Protein AF-Q5L1A1-F1 (afdb_monomer_lite)

Sequence (54 aa):
MTLFVAYFNFLRPHSALEGRVPVVIPELADLPHMPARWTKLIAMAQAFLQQEAA

Foldseek 3Di:
DVLVVCCVQFVAQDVVVVRDGNDDDPQCPPPDDSVSSVVSVVVVVVVVVVVVVD

Radius of gyration: 12.55 Å; chains: 1; bounding box: 38×21×27 Å

pLDDT: mean 93.32, std 4.45, range [69.19, 97.75]

Structure (mmCIF, N/CA/C/O backbone):
data_AF-Q5L1A1-F1
#
_entry.id   AF-Q5L1A1-F1
#
loop_
_atom_site.group_PDB
_atom_site.id
_atom_site.type_symbol
_atom_site.label_atom_id
_atom_site.label_alt_id
_atom_site.label_comp_id
_atom_site.label_asym_id
_atom_site.label_entity_id
_atom_site.label_seq_id
_atom_site.pdbx_PDB_ins_code
_atom_site.Cartn_x
_atom_site.Cartn_y
_atom_site.Cartn_z
_atom_site.occupancy
_atom_site.B_iso_or_equiv
_atom_site.auth_seq_id
_atom_site.auth_comp_id
_atom_site.auth_asym_id
_atom_site.auth_atom_id
_atom_site.pdbx_PDB_model_num
ATOM 1 N N . MET A 1 1 ? 3.678 10.421 3.867 1.00 81.31 1 MET A N 1
ATOM 2 C CA . MET A 1 1 ? 4.887 9.689 4.314 1.00 81.31 1 MET A CA 1
ATOM 3 C C . MET A 1 1 ? 4.667 8.180 4.404 1.00 81.31 1 MET A C 1
ATOM 5 O O . MET A 1 1 ? 5.469 7.450 3.844 1.00 81.31 1 MET A O 1
ATOM 9 N N . THR A 1 2 ? 3.575 7.687 4.997 1.00 92.69 2 THR A N 1
ATOM 10 C CA . THR A 1 2 ? 3.337 6.243 5.222 1.00 92.69 2 THR A CA 1
ATOM 11 C C . THR A 1 2 ? 3.430 5.358 3.972 1.00 92.69 2 THR A C 1
ATOM 13 O O . THR A 1 2 ? 4.145 4.365 3.988 1.00 92.69 2 THR A O 1
ATOM 16 N N . LEU A 1 3 ? 2.790 5.731 2.858 1.00 94.25 3 LEU A N 1
ATOM 17 C CA . LEU A 1 3 ? 2.838 4.940 1.614 1.00 94.25 3 LEU A CA 1
ATOM 18 C C . LEU A 1 3 ? 4.234 4.876 0.981 1.00 94.25 3 LEU A C 1
ATOM 20 O O . LEU A 1 3 ? 4.606 3.874 0.375 1.00 94.25 3 LEU A O 1
ATOM 24 N N . PHE A 1 4 ? 5.017 5.941 1.145 1.00 93.44 4 PHE A N 1
ATOM 25 C CA . PHE A 1 4 ? 6.405 5.975 0.705 1.00 93.44 4 PHE A CA 1
ATOM 26 C C . PHE A 1 4 ? 7.265 5.050 1.572 1.00 93.44 4 PHE A C 1
ATOM 28 O O . PHE A 1 4 ? 8.009 4.237 1.038 1.00 93.44 4 PHE A O 1
ATOM 35 N N . VAL A 1 5 ? 7.107 5.108 2.898 1.00 94.69 5 VAL A N 1
ATOM 36 C CA . VAL A 1 5 ? 7.798 4.209 3.839 1.00 94.69 5 VAL A CA 1
ATOM 37 C C . VAL A 1 5 ? 7.441 2.748 3.559 1.00 94.69 5 VAL A C 1
ATOM 39 O O . VAL A 1 5 ? 8.343 1.916 3.480 1.00 94.69 5 VAL A O 1
ATOM 42 N N . ALA A 1 6 ? 6.159 2.443 3.340 1.00 93.88 6 ALA A N 1
ATOM 43 C CA . ALA A 1 6 ? 5.705 1.102 2.985 1.00 93.88 6 ALA A CA 1
ATOM 44 C C . ALA A 1 6 ? 6.368 0.607 1.692 1.00 93.88 6 ALA A C 1
ATOM 46 O O . ALA A 1 6 ? 6.866 -0.516 1.638 1.00 93.88 6 ALA A O 1
ATOM 47 N N . TYR A 1 7 ? 6.454 1.467 0.671 1.00 93.75 7 TYR A N 1
ATOM 48 C CA . TYR A 1 7 ? 7.174 1.130 -0.550 1.00 93.75 7 TYR A CA 1
ATOM 49 C C . TYR A 1 7 ? 8.657 0.858 -0.293 1.00 93.75 7 TYR A C 1
ATOM 51 O O . TYR A 1 7 ? 9.139 -0.220 -0.624 1.00 93.75 7 TYR A O 1
ATOM 59 N N . PHE A 1 8 ? 9.372 1.796 0.326 1.00 93.44 8 PHE A N 1
ATOM 60 C CA . PHE A 1 8 ? 10.824 1.702 0.482 1.00 93.44 8 PHE A CA 1
ATOM 61 C C . PHE A 1 8 ? 11.284 0.526 1.343 1.00 93.44 8 PHE A C 1
ATOM 63 O O . PHE A 1 8 ? 12.346 -0.024 1.063 1.00 93.44 8 PHE A O 1
ATOM 70 N N . ASN A 1 9 ? 10.505 0.151 2.360 1.00 93.12 9 ASN A N 1
ATOM 71 C CA . ASN A 1 9 ? 10.879 -0.923 3.278 1.00 93.12 9 ASN A CA 1
ATOM 72 C C . ASN A 1 9 ? 10.356 -2.297 2.846 1.00 93.12 9 ASN A C 1
ATOM 74 O O . ASN A 1 9 ? 10.994 -3.297 3.158 1.00 93.12 9 ASN A O 1
ATOM 78 N N . PHE A 1 10 ? 9.212 -2.366 2.152 1.00 93.38 10 PHE A N 1
ATOM 79 C CA . PHE A 1 10 ? 8.514 -3.644 1.952 1.00 93.38 10 PHE A CA 1
ATOM 80 C C . PHE A 1 10 ? 8.127 -3.960 0.510 1.00 93.38 10 PHE A C 1
ATOM 82 O O . PHE A 1 10 ? 7.994 -5.136 0.182 1.00 93.38 10 PHE A O 1
ATOM 89 N N . LEU A 1 11 ? 7.933 -2.953 -0.350 1.00 93.69 11 LEU A N 1
ATOM 90 C CA . LEU A 1 11 ? 7.420 -3.159 -1.717 1.00 93.69 11 LEU A CA 1
ATOM 91 C C . LEU A 1 11 ? 8.428 -2.785 -2.808 1.00 93.69 11 LEU A C 1
ATOM 93 O O . LEU A 1 11 ? 8.114 -2.872 -3.997 1.00 93.69 11 LEU A O 1
ATOM 97 N N . ARG A 1 12 ? 9.632 -2.358 -2.425 1.00 93.06 12 ARG A N 1
ATOM 98 C CA . ARG A 1 12 ? 10.735 -2.107 -3.343 1.00 93.06 12 ARG A CA 1
ATOM 99 C C . ARG A 1 12 ? 11.466 -3.427 -3.615 1.00 93.06 12 ARG A C 1
ATOM 101 O O . ARG A 1 12 ? 11.773 -4.148 -2.675 1.00 93.06 12 ARG A O 1
ATOM 108 N N . PRO A 1 13 ? 11.774 -3.752 -4.877 1.00 92.81 13 PRO A N 1
ATOM 109 C CA . PRO A 1 13 ? 12.683 -4.844 -5.211 1.00 92.81 13 PRO A CA 1
ATOM 110 C C . PRO A 1 13 ? 14.061 -4.679 -4.554 1.00 92.81 13 PRO A C 1
ATOM 112 O O . PRO A 1 13 ? 14.668 -3.607 -4.655 1.00 92.81 13 PRO A O 1
ATOM 115 N N . HIS A 1 14 ? 14.581 -5.738 -3.929 1.00 94.00 14 HIS A N 1
ATOM 116 C CA . HIS A 1 14 ? 15.937 -5.751 -3.366 1.00 94.00 14 HIS A CA 1
ATOM 117 C C . HIS A 1 14 ? 16.825 -6.774 -4.075 1.00 94.00 14 HIS A C 1
ATOM 119 O O . HIS A 1 14 ? 16.427 -7.912 -4.310 1.00 94.00 14 HIS A O 1
ATOM 125 N N . SER A 1 15 ? 18.069 -6.388 -4.3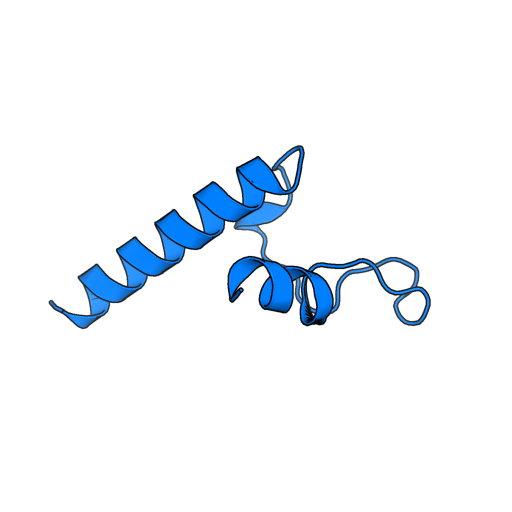65 1.00 93.62 15 SER A N 1
ATOM 126 C CA . SER A 1 15 ? 19.065 -7.269 -4.990 1.00 93.62 15 SER A CA 1
ATOM 127 C C . SER A 1 15 ? 19.396 -8.489 -4.128 1.00 93.62 15 SER A C 1
ATOM 129 O O . SER A 1 15 ? 19.536 -9.583 -4.659 1.00 93.62 15 SER A O 1
ATOM 131 N N . ALA A 1 16 ? 19.435 -8.323 -2.802 1.00 93.62 16 ALA A N 1
ATOM 132 C CA . ALA A 1 16 ? 19.632 -9.415 -1.846 1.00 93.62 16 ALA A CA 1
ATOM 133 C C . ALA A 1 16 ? 18.500 -10.463 -1.863 1.00 93.62 16 ALA A C 1
ATOM 135 O O . ALA A 1 16 ? 18.681 -11.559 -1.349 1.00 93.62 16 ALA A O 1
ATOM 136 N N . LEU A 1 17 ? 17.348 -10.128 -2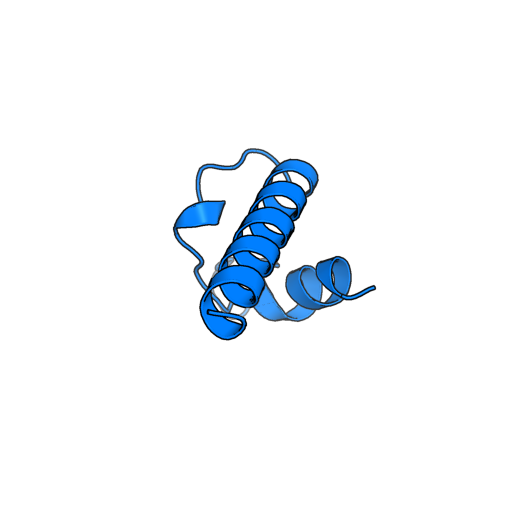.454 1.00 92.44 17 LEU A N 1
ATOM 137 C CA . LEU A 1 17 ? 16.194 -11.013 -2.623 1.00 92.44 17 LEU A CA 1
ATOM 138 C C . LEU A 1 17 ? 15.997 -11.413 -4.093 1.00 92.44 17 LEU A C 1
ATOM 140 O O . LEU A 1 17 ? 14.876 -11.698 -4.507 1.00 92.44 17 LEU A O 1
ATOM 144 N N . GLU A 1 18 ? 17.056 -11.377 -4.907 1.00 93.75 18 GLU A N 1
ATOM 145 C CA . GLU A 1 18 ? 16.995 -11.702 -6.342 1.00 93.75 18 GLU A CA 1
ATOM 146 C C . GLU A 1 18 ? 15.984 -10.821 -7.101 1.00 93.75 18 GLU A C 1
ATOM 148 O O . GLU A 1 18 ? 15.261 -11.272 -7.985 1.00 93.75 18 GLU A O 1
ATOM 153 N N . GLY A 1 19 ? 15.883 -9.545 -6.713 1.00 91.25 19 GLY A N 1
ATOM 154 C CA . GLY A 1 19 ? 14.931 -8.603 -7.305 1.00 91.25 19 GLY A CA 1
ATOM 155 C C . GLY A 1 19 ? 13.489 -8.780 -6.822 1.00 91.25 19 GLY A C 1
ATOM 156 O O . GLY A 1 19 ? 12.595 -8.098 -7.321 1.00 91.25 19 GLY A O 1
ATOM 157 N N . ARG A 1 20 ? 13.237 -9.649 -5.837 1.00 90.75 20 ARG A N 1
ATOM 158 C CA . ARG A 1 20 ? 11.923 -9.773 -5.198 1.00 90.75 20 ARG A CA 1
ATOM 159 C C . ARG A 1 20 ? 11.705 -8.689 -4.143 1.00 90.75 20 ARG A C 1
ATOM 161 O O . ARG A 1 20 ? 12.636 -8.018 -3.688 1.00 90.75 20 ARG A O 1
ATOM 168 N N . VAL A 1 21 ? 10.438 -8.512 -3.780 1.00 92.75 21 VAL A N 1
ATOM 169 C CA . VAL A 1 21 ? 10.017 -7.631 -2.687 1.00 92.75 21 VAL A CA 1
ATOM 170 C C . VAL A 1 21 ? 10.055 -8.384 -1.347 1.00 92.75 21 VAL A C 1
ATOM 172 O O . VAL A 1 21 ? 9.791 -9.587 -1.334 1.00 92.75 21 VAL A O 1
ATOM 175 N N . PRO A 1 22 ? 10.351 -7.711 -0.222 1.00 93.81 22 PRO A N 1
ATOM 176 C CA . PRO A 1 22 ? 10.355 -8.323 1.105 1.00 93.81 22 PRO A CA 1
ATOM 177 C C . PRO A 1 22 ? 8.982 -8.841 1.538 1.00 93.81 22 PRO A C 1
ATOM 179 O O . PRO A 1 22 ? 8.901 -9.852 2.229 1.00 93.81 22 PRO A O 1
ATOM 182 N N . VAL A 1 23 ? 7.906 -8.161 1.128 1.00 93.56 23 VAL A N 1
ATOM 183 C CA . VAL A 1 23 ? 6.526 -8.551 1.441 1.00 93.56 23 VAL A CA 1
ATOM 184 C C . VAL A 1 23 ? 5.720 -8.654 0.154 1.00 93.56 23 VAL A C 1
ATOM 186 O O . VAL A 1 23 ? 5.598 -7.687 -0.598 1.00 93.56 23 VAL A O 1
ATOM 189 N N . VAL A 1 24 ? 5.143 -9.831 -0.085 1.00 92.31 24 VAL A N 1
ATOM 190 C CA . VAL A 1 24 ? 4.247 -10.073 -1.218 1.00 92.31 24 VAL A CA 1
ATOM 191 C C . VAL A 1 24 ? 2.815 -9.781 -0.784 1.00 92.31 24 VAL A C 1
ATOM 193 O O . VAL A 1 24 ? 2.306 -10.413 0.136 1.00 92.31 24 VAL A O 1
ATOM 196 N N . ILE A 1 25 ? 2.171 -8.832 -1.465 1.00 94.25 25 ILE A N 1
ATOM 197 C CA . ILE A 1 25 ? 0.758 -8.488 -1.272 1.00 94.25 25 ILE A CA 1
ATOM 198 C C . ILE A 1 25 ? 0.029 -8.833 -2.578 1.00 94.25 25 ILE A C 1
ATOM 200 O O . ILE A 1 25 ? 0.173 -8.077 -3.548 1.00 94.25 25 ILE A O 1
ATOM 204 N N . PRO A 1 26 ? -0.692 -9.970 -2.650 1.00 94.50 26 PRO A N 1
ATOM 205 C CA . PR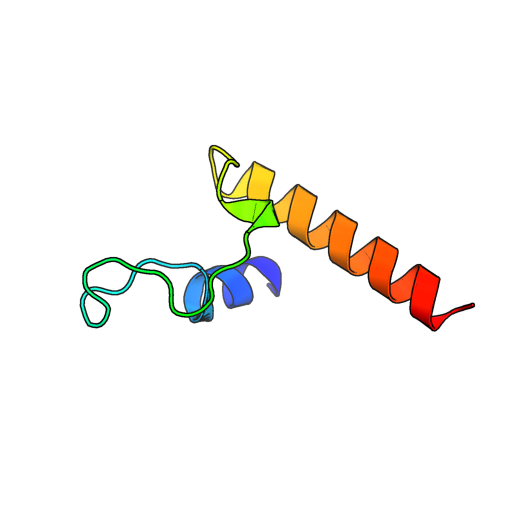O A 1 26 ? -1.330 -10.447 -3.881 1.00 94.50 26 PRO A CA 1
ATOM 206 C C . PRO A 1 26 ? -2.223 -9.398 -4.550 1.00 94.50 26 PRO A C 1
ATOM 208 O O . PRO A 1 26 ? -2.185 -9.225 -5.764 1.00 94.50 26 PRO A O 1
ATOM 211 N N . GLU A 1 27 ? -2.944 -8.610 -3.756 1.00 95.06 27 GLU A N 1
ATOM 212 C CA . GLU A 1 27 ? -3.861 -7.562 -4.209 1.00 95.06 27 GLU A CA 1
ATOM 213 C C . GLU A 1 27 ? -3.170 -6.411 -4.957 1.00 95.06 27 GLU A C 1
ATOM 215 O O . GLU A 1 27 ? -3.849 -5.579 -5.565 1.00 95.06 27 GLU A O 1
ATOM 220 N N . LEU A 1 28 ? -1.836 -6.330 -4.889 1.00 94.50 28 LEU A N 1
ATOM 221 C CA . LEU A 1 28 ? -1.024 -5.325 -5.575 1.00 94.50 28 LEU A CA 1
ATOM 222 C C . LEU A 1 28 ? -0.272 -5.873 -6.795 1.00 94.50 28 LEU A C 1
ATOM 224 O O . LEU A 1 28 ? 0.322 -5.073 -7.526 1.00 94.50 28 LEU A O 1
ATOM 228 N N . ALA A 1 29 ? -0.257 -7.196 -6.997 1.00 89.56 29 ALA A N 1
ATOM 229 C CA . ALA A 1 29 ? 0.592 -7.858 -7.988 1.00 89.56 29 ALA A CA 1
ATOM 230 C C . ALA A 1 29 ? 0.287 -7.387 -9.418 1.00 89.56 29 ALA A C 1
ATOM 232 O O . ALA A 1 29 ? 1.204 -7.001 -10.143 1.00 89.56 29 ALA A O 1
ATOM 233 N N . ASP A 1 30 ? -0.998 -7.300 -9.762 1.00 90.19 30 A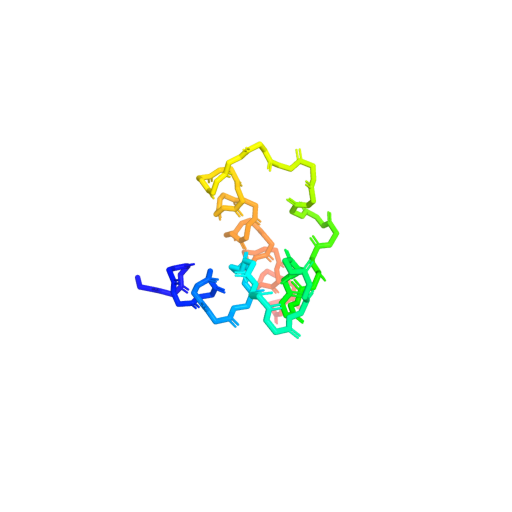SP A N 1
ATOM 234 C CA . ASP A 1 30 ? -1.465 -6.972 -11.116 1.00 90.19 30 ASP A CA 1
ATOM 235 C C . ASP A 1 30 ? -1.598 -5.461 -11.374 1.00 90.19 30 ASP A C 1
ATOM 237 O O . ASP A 1 30 ? -2.071 -5.030 -12.427 1.00 90.19 30 ASP A O 1
ATOM 241 N N . LEU A 1 31 ? -1.194 -4.619 -10.415 1.00 94.62 31 LEU A N 1
ATOM 242 C CA . LEU A 1 31 ? -1.326 -3.171 -10.542 1.00 94.62 31 LEU A CA 1
ATOM 243 C C . LEU A 1 31 ? -0.113 -2.559 -11.264 1.00 94.62 31 LEU A C 1
ATOM 245 O O . LEU A 1 31 ? 1.028 -2.759 -10.824 1.00 94.62 31 LEU A O 1
ATOM 249 N N . PRO A 1 32 ? -0.346 -1.745 -12.315 1.00 90.12 32 PRO A N 1
ATOM 250 C CA . PRO A 1 32 ? 0.666 -1.400 -13.318 1.00 90.12 32 PRO A CA 1
ATOM 251 C C . PRO A 1 32 ? 1.744 -0.429 -12.826 1.00 90.12 32 PRO A C 1
ATOM 253 O O . PRO A 1 32 ? 2.842 -0.386 -13.374 1.00 90.12 32 PRO A O 1
ATOM 256 N N . HIS A 1 33 ? 1.451 0.381 -11.810 1.00 90.50 33 HIS A N 1
ATOM 257 C CA . HIS A 1 33 ? 2.382 1.375 -11.284 1.00 90.50 33 HIS A CA 1
ATOM 258 C C . HIS A 1 33 ? 2.085 1.711 -9.821 1.00 90.50 33 HIS A C 1
ATOM 260 O O . HIS A 1 33 ? 1.005 1.439 -9.291 1.00 90.50 33 HIS A O 1
ATOM 266 N N . MET A 1 34 ? 3.043 2.364 -9.160 1.00 90.31 34 MET A N 1
ATOM 267 C CA . MET A 1 34 ? 2.944 2.704 -7.739 1.00 90.31 34 MET A CA 1
ATOM 268 C C . MET A 1 34 ? 1.712 3.545 -7.364 1.00 90.31 34 MET A C 1
ATOM 270 O O . MET A 1 34 ? 1.092 3.206 -6.359 1.00 90.31 34 MET A O 1
ATOM 274 N N . PRO A 1 35 ? 1.272 4.550 -8.153 1.00 93.50 35 PRO A N 1
ATOM 275 C CA . PRO A 1 35 ? 0.027 5.256 -7.847 1.00 93.50 35 PRO A CA 1
ATOM 276 C C . PRO A 1 35 ? -1.209 4.345 -7.752 1.00 93.50 35 PRO A C 1
ATOM 278 O O . PRO A 1 35 ? -1.989 4.488 -6.818 1.00 93.50 35 PRO A O 1
ATOM 281 N N . ALA A 1 36 ? -1.355 3.355 -8.643 1.00 95.69 36 ALA A N 1
ATOM 282 C CA . ALA A 1 36 ? -2.463 2.399 -8.577 1.00 95.69 36 ALA A CA 1
ATOM 283 C C . ALA A 1 36 ? -2.367 1.529 -7.313 1.00 95.69 36 ALA A C 1
ATOM 285 O O . ALA A 1 36 ? -3.359 1.321 -6.611 1.00 95.69 36 ALA A O 1
ATOM 286 N N . ARG A 1 37 ? -1.149 1.084 -6.971 1.00 95.12 37 ARG A N 1
ATOM 287 C CA . ARG A 1 37 ? -0.880 0.329 -5.736 1.00 95.12 37 ARG A CA 1
ATOM 288 C C . ARG A 1 37 ? -1.211 1.134 -4.482 1.00 95.12 37 ARG A C 1
ATOM 290 O O . ARG A 1 37 ? -1.771 0.585 -3.539 1.00 95.12 37 ARG A O 1
ATOM 297 N N . TRP A 1 38 ? -0.918 2.432 -4.468 1.00 95.94 38 TRP A N 1
ATOM 298 C CA . TRP A 1 38 ? -1.267 3.321 -3.360 1.00 95.94 38 TRP A CA 1
ATOM 299 C C . TRP A 1 38 ? -2.772 3.455 -3.168 1.00 95.94 38 TRP A C 1
ATOM 301 O O . TRP A 1 38 ? -3.241 3.333 -2.039 1.00 95.94 38 TRP A O 1
ATOM 311 N N . THR A 1 39 ? -3.534 3.640 -4.248 1.00 96.81 39 THR A N 1
ATOM 312 C CA . THR A 1 39 ? -5.000 3.686 -4.166 1.00 96.81 39 THR A CA 1
ATOM 313 C C . THR A 1 39 ? -5.559 2.393 -3.576 1.00 96.81 39 THR A C 1
ATOM 315 O O . THR A 1 39 ? -6.402 2.445 -2.681 1.00 96.81 39 THR A O 1
ATOM 318 N N . LYS A 1 40 ? -5.049 1.230 -4.004 1.00 97.31 40 LYS A N 1
ATOM 319 C CA . LYS A 1 40 ? -5.467 -0.067 -3.453 1.00 97.31 40 LYS A CA 1
ATOM 320 C C . LYS A 1 40 ? -5.095 -0.225 -1.976 1.00 97.31 40 LYS A C 1
ATOM 322 O O . LYS A 1 40 ? -5.936 -0.661 -1.197 1.00 97.31 40 LYS A O 1
ATOM 327 N N . LEU A 1 41 ? -3.883 0.167 -1.578 1.00 96.50 41 LEU A N 1
ATOM 328 C CA . LEU A 1 41 ? -3.445 0.158 -0.175 1.00 96.50 41 LEU A CA 1
ATOM 329 C C . LEU A 1 41 ? -4.345 1.021 0.715 1.00 96.50 41 LEU A C 1
ATOM 331 O O . LEU A 1 41 ? -4.751 0.574 1.784 1.00 96.50 41 LEU A O 1
ATOM 335 N N . ILE A 1 42 ? -4.691 2.230 0.262 1.00 97.06 42 ILE A N 1
ATOM 336 C CA . ILE A 1 42 ? -5.619 3.106 0.985 1.00 97.06 42 ILE A CA 1
ATOM 337 C C . ILE A 1 42 ? -6.988 2.432 1.106 1.00 97.06 42 ILE A C 1
ATOM 339 O O . ILE A 1 42 ? -7.536 2.390 2.201 1.00 97.06 42 ILE A O 1
ATOM 343 N N . ALA A 1 43 ? -7.523 1.872 0.017 1.00 97.75 43 ALA A N 1
ATOM 344 C CA . ALA A 1 43 ? -8.830 1.217 0.035 1.00 97.75 43 ALA A CA 1
ATOM 345 C C . ALA A 1 43 ? -8.878 0.036 1.022 1.00 97.75 43 ALA A C 1
ATOM 347 O O . ALA A 1 43 ? -9.836 -0.089 1.779 1.00 97.75 43 ALA A O 1
ATOM 348 N N . MET A 1 44 ? -7.831 -0.795 1.057 1.00 97.19 44 MET A N 1
ATOM 349 C CA . MET A 1 44 ? -7.729 -1.905 2.015 1.00 97.19 44 MET A CA 1
ATOM 350 C C . MET A 1 44 ? -7.631 -1.406 3.45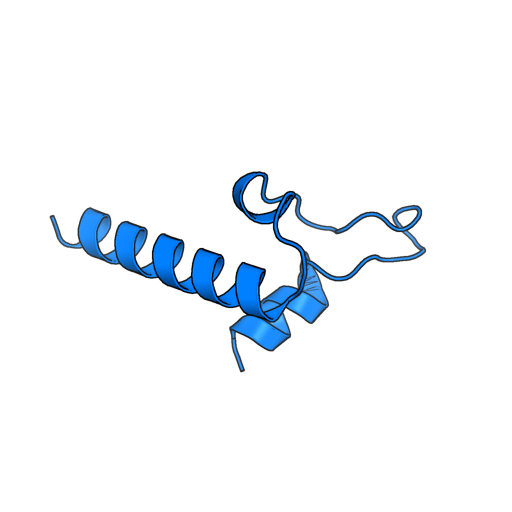8 1.00 97.19 44 MET A C 1
ATOM 352 O O . MET A 1 44 ? -8.300 -1.948 4.331 1.00 97.19 44 MET A O 1
ATOM 356 N N . ALA A 1 45 ? -6.861 -0.343 3.706 1.00 96.69 45 ALA A N 1
ATOM 357 C CA . ALA A 1 45 ? -6.778 0.265 5.031 1.00 96.69 45 ALA A CA 1
ATOM 358 C C . ALA A 1 45 ? -8.132 0.832 5.492 1.00 96.69 45 ALA A C 1
ATOM 360 O O . ALA A 1 45 ? -8.503 0.655 6.647 1.00 96.69 45 ALA A O 1
ATOM 361 N N . GLN A 1 46 ? -8.897 1.470 4.599 1.00 97.38 46 GLN A N 1
ATOM 362 C CA . GLN A 1 46 ? -10.245 1.953 4.925 1.00 97.38 46 GLN A CA 1
ATOM 363 C C . GLN A 1 46 ? -11.201 0.800 5.250 1.00 97.38 46 GLN A C 1
ATOM 365 O O . GLN A 1 46 ? -11.916 0.871 6.245 1.00 97.38 46 GLN A O 1
ATOM 370 N N . ALA A 1 47 ? -11.179 -0.276 4.457 1.00 97.50 47 ALA A N 1
ATOM 371 C CA . ALA A 1 47 ? -11.999 -1.458 4.718 1.00 97.50 47 ALA A CA 1
ATOM 372 C C . ALA A 1 47 ? -11.658 -2.106 6.070 1.00 97.50 47 ALA A C 1
ATOM 374 O O . ALA A 1 47 ? -12.561 -2.483 6.810 1.00 97.50 47 ALA A O 1
ATOM 375 N N . PHE A 1 48 ? -10.369 -2.184 6.413 1.00 96.81 48 PHE A N 1
ATOM 376 C CA . PHE A 1 48 ? -9.913 -2.681 7.711 1.00 96.81 48 PHE A CA 1
ATOM 377 C C . PHE A 1 48 ? -10.452 -1.832 8.872 1.00 96.81 48 PHE A C 1
ATOM 379 O O . PHE A 1 48 ? -11.053 -2.372 9.793 1.00 96.81 48 PHE A O 1
ATOM 386 N N . LEU A 1 49 ? -10.332 -0.502 8.789 1.00 97.12 49 LEU A N 1
ATOM 387 C CA . LEU A 1 49 ? -10.841 0.400 9.831 1.00 97.12 49 LEU A CA 1
ATOM 388 C C . LEU A 1 49 ? -12.363 0.307 10.005 1.00 97.12 49 LEU A C 1
ATOM 390 O O . LEU A 1 49 ? -12.865 0.409 11.120 1.00 97.12 49 LEU A O 1
ATOM 394 N N . GLN A 1 50 ? -13.108 0.111 8.915 1.00 96.88 50 GLN A N 1
ATOM 395 C CA . GLN A 1 50 ? -14.558 -0.092 8.980 1.00 96.88 50 GLN A CA 1
ATOM 396 C C . GLN A 1 50 ? -14.932 -1.419 9.647 1.00 96.88 50 GLN A C 1
ATOM 398 O O . GLN A 1 50 ? -15.935 -1.470 10.350 1.00 96.88 50 GLN A O 1
ATOM 403 N N . GLN A 1 51 ? -14.141 -2.474 9.429 1.00 96.31 51 GLN A 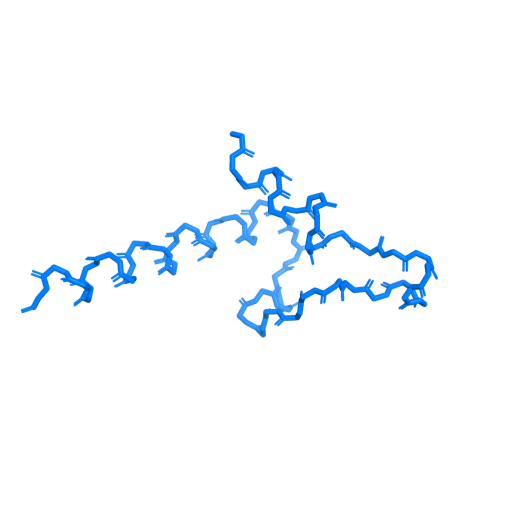N 1
ATOM 404 C CA . GLN A 1 51 ? -14.329 -3.767 10.090 1.00 96.31 51 GLN A CA 1
ATOM 405 C C . GLN A 1 51 ? -14.001 -3.696 11.583 1.00 96.31 51 GLN A C 1
ATOM 407 O O . GLN A 1 51 ? -14.727 -4.279 12.373 1.00 96.31 51 GLN A O 1
ATOM 412 N N . GLU A 1 52 ? -12.945 -2.977 11.974 1.00 94.25 52 GLU A N 1
ATOM 413 C CA . GLU A 1 52 ? -12.602 -2.791 13.393 1.00 94.25 52 GLU A CA 1
ATOM 414 C C . GLU A 1 52 ? -13.622 -1.938 14.158 1.00 94.25 52 GLU A C 1
ATOM 416 O O . GLU A 1 52 ? -13.760 -2.084 15.370 1.00 94.25 52 GLU A O 1
ATOM 421 N N . ALA A 1 53 ? -14.313 -1.024 13.474 1.00 85.06 53 ALA A N 1
ATOM 422 C CA . ALA A 1 53 ? -15.314 -0.152 14.084 1.00 85.06 53 ALA A CA 1
ATOM 423 C C . ALA A 1 53 ? -16.705 -0.804 14.248 1.00 85.06 53 ALA A C 1
ATOM 425 O O . ALA A 1 53 ? -17.593 -0.159 14.812 1.00 85.06 53 ALA A O 1
ATOM 426 N N . ALA A 1 54 ? -16.906 -2.020 13.726 1.00 69.19 54 ALA A N 1
ATOM 427 C CA . ALA A 1 54 ? -18.164 -2.774 13.755 1.00 69.19 54 ALA A CA 1
ATOM 428 C C . ALA A 1 54 ? -18.193 -3.797 14.901 1.00 69.19 54 ALA A C 1
ATOM 430 O O . ALA A 1 54 ? -19.285 -3.960 15.491 1.00 69.19 54 ALA A O 1
#

Organism: Geobacillus kaustophilus (strain HTA426) (NCBI:txid235909)

Secondary structure (DSSP, 8-state):
-HHHHHIIIIIS--GGGTT--SS--GGGTT-SSHHHHHHHHHHHHHHHHHHHT-